Protein AF-M7X8Z8-F1 (afdb_monomer_lite)

Sequence (152 aa):
MDLKKLSQSNLIEEINTHFPGFLISKTIGQQDGPNFDLYLVTQKEQEVFSIAMKHDEDSVVDYLVIESNMIEDMYGVSVGSNIEHAIKNRPNLVFYTDLHFNVYASSEGSRIQYRLKGDLKLLNDSTLVAEDFSVAQWQVEKMEIEYLIWRE

Secondary structure (DSSP, 8-state):
--GGG-BTTTHHHHHHHHSTT-EEEEEEE-SSS--EEEEEEEETTEEEEEEEEPSSTT-BEEEEEE-STT-B-TTS-BTT-BHHHHHHH-TT-EEEE-TT--EEEE-TT-SEEEEEES-----TT----TT--EE-HHHHTT-EEEEEEEE-

Structure (mmCIF, N/CA/C/O backbone):
data_AF-M7X8Z8-F1
#
_entry.id   AF-M7X8Z8-F1
#
loop_
_atom_site.group_PDB
_atom_site.id
_atom_site.type_symbol
_atom_site.label_atom_id
_atom_site.label_alt_id
_atom_site.label_comp_id
_atom_site.label_asym_id
_atom_site.label_entity_id
_atom_site.label_seq_id
_atom_site.pdbx_PDB_ins_code
_atom_site.Cart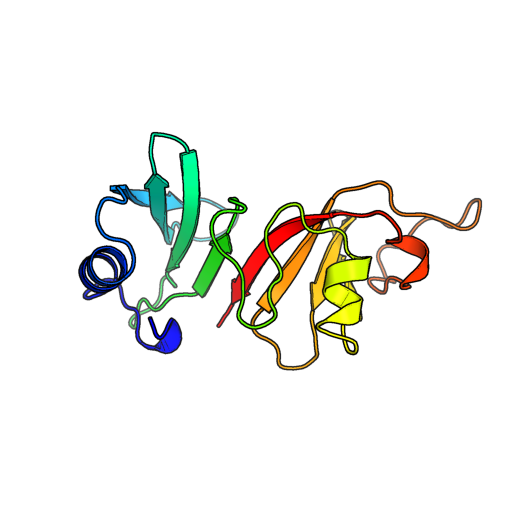n_x
_atom_site.Cartn_y
_atom_site.Cartn_z
_atom_site.occupancy
_atom_site.B_iso_or_equiv
_atom_site.auth_seq_id
_atom_site.auth_comp_id
_atom_site.auth_asym_id
_atom_site.auth_atom_id
_atom_site.pdbx_PDB_model_num
ATOM 1 N N . MET A 1 1 ? -13.351 -9.827 5.300 1.00 81.69 1 MET A N 1
ATOM 2 C CA .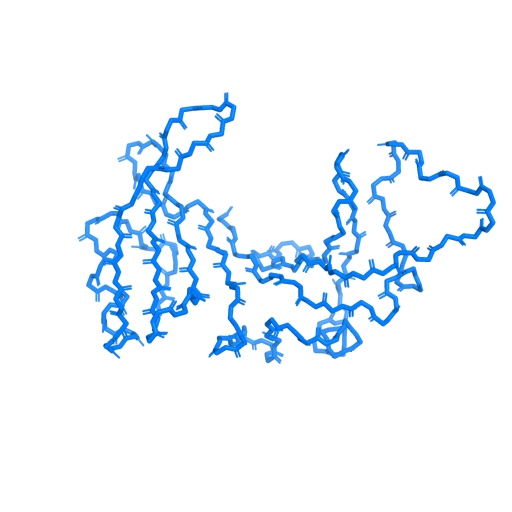 MET A 1 1 ? -13.805 -8.429 5.335 1.00 81.69 1 MET A CA 1
ATOM 3 C C . MET A 1 1 ? -14.072 -7.943 3.920 1.00 81.69 1 MET A C 1
ATOM 5 O O . MET A 1 1 ? -13.192 -8.062 3.075 1.00 81.69 1 MET A O 1
ATOM 9 N N . ASP A 1 2 ? -15.281 -7.458 3.646 1.00 85.56 2 ASP A N 1
ATOM 10 C CA . ASP A 1 2 ? -15.651 -6.852 2.360 1.00 85.56 2 ASP A CA 1
ATOM 11 C C . ASP A 1 2 ? -15.537 -5.328 2.492 1.00 85.56 2 ASP A C 1
ATOM 13 O O . ASP A 1 2 ? -16.419 -4.691 3.067 1.00 85.56 2 ASP A O 1
ATOM 17 N N . LEU A 1 3 ? -14.432 -4.750 2.003 1.00 86.12 3 LEU A N 1
ATOM 18 C CA . LEU A 1 3 ? -14.107 -3.327 2.193 1.00 86.12 3 LEU A CA 1
ATOM 19 C C . LEU A 1 3 ? -15.186 -2.381 1.629 1.00 86.12 3 LEU A C 1
ATOM 21 O O . LEU A 1 3 ? -15.360 -1.288 2.153 1.00 86.12 3 LEU A O 1
ATOM 25 N N . LYS A 1 4 ? -15.978 -2.830 0.643 1.00 85.44 4 LYS A N 1
ATOM 26 C CA . LYS A 1 4 ? -17.107 -2.072 0.066 1.00 85.44 4 LYS A CA 1
ATOM 27 C C . LYS A 1 4 ? -18.263 -1.847 1.037 1.00 85.44 4 LYS A C 1
ATOM 29 O O . LYS A 1 4 ? -19.100 -0.981 0.815 1.00 85.44 4 LYS A O 1
ATOM 34 N N . LYS A 1 5 ? -18.374 -2.699 2.057 1.00 86.44 5 LYS A N 1
ATOM 35 C CA . LYS A 1 5 ? -19.455 -2.670 3.054 1.00 86.44 5 LYS A CA 1
ATOM 36 C C . LYS A 1 5 ? -19.003 -2.067 4.376 1.00 86.44 5 LYS A C 1
ATOM 38 O O . LYS A 1 5 ? -19.784 -2.027 5.329 1.00 86.44 5 LYS A O 1
ATOM 43 N N . LEU A 1 6 ? -17.744 -1.641 4.449 1.00 89.19 6 LEU A N 1
ATOM 44 C CA . LEU A 1 6 ? -17.229 -0.948 5.611 1.00 89.19 6 LEU A CA 1
ATOM 45 C C . LEU A 1 6 ? -17.695 0.503 5.594 1.00 89.19 6 LEU A C 1
ATOM 47 O O . LEU A 1 6 ? -17.541 1.231 4.617 1.00 89.19 6 LEU A O 1
ATOM 51 N N . SER A 1 7 ? -18.235 0.898 6.731 1.00 89.00 7 SER A N 1
ATOM 52 C CA . SER A 1 7 ? -18.654 2.244 7.080 1.00 89.00 7 SER A CA 1
ATOM 53 C C . SER A 1 7 ? -18.090 2.565 8.458 1.00 89.00 7 SER A C 1
ATOM 55 O O . SER A 1 7 ? -17.674 1.669 9.198 1.00 89.00 7 SER A O 1
ATOM 57 N N . GLN A 1 8 ? -18.150 3.824 8.875 1.00 85.88 8 GLN A N 1
ATOM 58 C CA . GLN A 1 8 ? -17.729 4.182 10.234 1.00 85.88 8 GLN A CA 1
ATOM 59 C C . GLN A 1 8 ? -18.466 3.399 11.331 1.00 85.88 8 GLN A C 1
ATOM 61 O O . GLN A 1 8 ? -17.897 3.150 12.393 1.00 85.88 8 GLN A O 1
ATOM 66 N N . SER A 1 9 ? -19.715 3.000 11.073 1.00 88.50 9 SER A N 1
ATOM 67 C CA . SER A 1 9 ? -20.567 2.333 12.061 1.00 88.50 9 SER A CA 1
ATOM 68 C C . SER A 1 9 ? -20.152 0.891 12.369 1.00 88.50 9 SER A C 1
ATOM 70 O O . SER A 1 9 ? -20.358 0.441 13.493 1.00 88.50 9 SER A O 1
ATOM 72 N N . ASN A 1 10 ? -19.541 0.183 11.410 1.00 91.25 10 ASN A N 1
ATOM 73 C CA . ASN A 1 10 ? -19.159 -1.229 11.546 1.00 91.25 10 ASN A CA 1
ATOM 74 C C . ASN A 1 10 ? -17.647 -1.483 11.425 1.00 91.25 10 ASN A C 1
ATOM 76 O O . ASN A 1 10 ? -17.200 -2.584 11.731 1.00 91.25 10 ASN A O 1
ATOM 80 N N . LEU A 1 11 ? -16.843 -0.487 11.031 1.00 91.38 11 LEU A N 1
ATOM 81 C CA . LEU A 1 11 ? -15.405 -0.648 10.781 1.00 91.38 11 LEU A CA 1
ATOM 82 C C . LEU A 1 11 ? -14.653 -1.266 11.964 1.00 91.38 11 LEU A C 1
ATOM 84 O O . LEU A 1 11 ? -13.882 -2.203 11.782 1.00 91.38 11 LEU A O 1
ATOM 88 N N . ILE A 1 12 ? -14.888 -0.773 13.182 1.00 91.56 12 ILE A N 1
ATOM 89 C CA . ILE A 1 12 ? -14.178 -1.265 14.372 1.00 91.56 12 ILE A CA 1
ATOM 90 C C . ILE A 1 12 ? -14.545 -2.726 14.665 1.00 91.56 12 ILE A C 1
ATOM 92 O O . ILE A 1 12 ? -13.671 -3.528 14.992 1.00 91.56 12 ILE A O 1
ATOM 96 N N . GLU A 1 13 ? -15.824 -3.083 14.549 1.00 93.31 13 GLU A N 1
ATOM 97 C CA . GLU A 1 13 ? -16.304 -4.449 14.779 1.00 93.31 13 GLU A CA 1
ATOM 98 C C . GLU A 1 13 ? -15.743 -5.425 13.737 1.00 93.31 13 GLU A C 1
ATOM 100 O O . GLU A 1 13 ? -15.228 -6.487 14.093 1.00 93.31 13 GLU A O 1
ATOM 105 N N . GLU A 1 14 ? -15.775 -5.040 12.463 1.00 94.06 14 GLU A N 1
ATOM 106 C CA . GLU A 1 14 ? -15.268 -5.843 11.349 1.00 94.06 14 GLU A CA 1
ATOM 107 C C . GLU A 1 14 ? -13.756 -6.077 11.457 1.00 94.06 14 GLU A C 1
ATOM 109 O O . GLU A 1 14 ? -13.291 -7.213 11.318 1.00 94.06 14 GLU A O 1
ATOM 114 N N . ILE A 1 15 ? -12.981 -5.037 11.789 1.00 92.06 15 ILE A N 1
ATOM 115 C CA . ILE A 1 15 ? -11.537 -5.188 12.006 1.00 92.06 15 ILE A CA 1
ATOM 116 C C . ILE A 1 15 ? -11.273 -6.091 13.209 1.00 92.06 15 ILE A C 1
ATOM 118 O O . ILE A 1 15 ? -10.479 -7.016 13.089 1.00 92.06 15 ILE A O 1
ATOM 122 N N . ASN A 1 16 ? -11.948 -5.894 14.345 1.00 92.75 16 ASN A N 1
ATOM 123 C CA . ASN A 1 16 ? -11.743 -6.739 15.527 1.00 92.75 16 ASN A CA 1
ATOM 124 C C . ASN A 1 16 ? -12.120 -8.209 15.283 1.00 92.75 16 ASN A C 1
ATOM 126 O O . ASN A 1 16 ? -11.488 -9.108 15.838 1.00 92.75 16 ASN A O 1
ATOM 130 N N . THR A 1 17 ? -13.128 -8.453 14.443 1.00 93.94 17 THR A N 1
ATOM 131 C CA . THR A 1 17 ? -13.566 -9.801 14.058 1.00 93.94 17 THR A CA 1
ATOM 132 C C . THR A 1 17 ? -12.518 -10.508 13.202 1.00 93.94 17 THR A C 1
ATOM 134 O O . THR A 1 17 ? -12.250 -11.694 13.398 1.00 93.94 17 THR A O 1
ATOM 137 N N . HIS A 1 18 ? -11.908 -9.792 12.255 1.00 90.81 18 HIS A N 1
ATOM 138 C CA . HIS A 1 18 ? -10.937 -10.364 11.322 1.00 90.81 18 HIS A CA 1
ATOM 139 C C . HIS A 1 18 ? -9.484 -10.326 11.818 1.00 90.81 18 HIS A C 1
ATOM 141 O O . HIS A 1 18 ? -8.686 -11.172 11.419 1.00 90.81 18 HIS A O 1
ATOM 147 N N . PHE A 1 19 ? -9.151 -9.391 12.704 1.00 90.81 19 PHE A N 1
ATOM 148 C CA . PHE A 1 19 ? -7.810 -9.151 13.237 1.00 90.81 19 PHE A CA 1
ATOM 149 C C . PHE A 1 19 ? -7.848 -9.068 14.773 1.00 90.81 19 PHE A C 1
ATOM 151 O O . PHE A 1 19 ? -7.573 -8.015 15.359 1.00 90.81 19 PHE A O 1
ATOM 158 N N . PRO A 1 20 ? -8.200 -10.169 15.463 1.00 90.31 20 PRO A N 1
ATOM 159 C CA . PRO A 1 20 ? -8.315 -10.159 16.913 1.00 90.31 20 PRO A CA 1
ATOM 160 C C . PRO A 1 20 ? -6.973 -9.810 17.571 1.00 90.31 20 PRO A C 1
ATOM 162 O O . PRO A 1 20 ? -5.931 -10.391 17.262 1.00 90.31 20 PRO A O 1
ATOM 165 N N . GLY A 1 21 ? -7.009 -8.863 18.511 1.00 89.56 21 GLY A N 1
ATOM 166 C CA . GLY A 1 21 ? -5.834 -8.405 19.260 1.00 89.56 21 GLY A CA 1
ATOM 167 C C . GLY A 1 21 ? -5.034 -7.285 18.590 1.00 89.56 21 GLY A C 1
ATOM 168 O O . GLY A 1 21 ? -4.008 -6.878 19.135 1.00 89.56 21 GLY A O 1
ATOM 169 N N . PHE A 1 22 ? -5.485 -6.778 17.443 1.00 94.00 22 PHE A N 1
ATOM 170 C CA . PHE A 1 22 ? -4.939 -5.563 16.849 1.00 94.00 22 PHE A CA 1
ATOM 171 C C . PHE A 1 22 ? -5.540 -4.349 17.562 1.00 94.00 22 PHE A C 1
ATOM 173 O O . PHE A 1 22 ? -6.688 -4.374 18.006 1.00 94.00 22 PHE A O 1
ATOM 180 N N . LEU A 1 23 ? -4.751 -3.288 17.704 1.00 95.12 23 LEU A N 1
ATOM 181 C CA . LEU A 1 23 ? -5.207 -2.035 18.294 1.00 95.12 23 LEU A CA 1
ATOM 182 C C . LEU A 1 23 ? -5.619 -1.087 17.176 1.00 95.12 23 LEU A C 1
ATOM 184 O O . LEU A 1 23 ? -4.839 -0.835 16.259 1.00 95.12 23 LEU A O 1
ATOM 188 N N . ILE A 1 24 ? -6.829 -0.547 17.280 1.00 94.94 24 ILE A N 1
ATOM 189 C CA . ILE A 1 24 ? -7.387 0.405 16.321 1.00 94.94 24 ILE A CA 1
ATOM 190 C C . ILE A 1 24 ? -7.425 1.773 16.994 1.00 94.94 24 ILE A C 1
ATOM 192 O O . ILE A 1 24 ? -8.003 1.916 18.074 1.00 94.94 24 ILE A O 1
ATOM 196 N N . SER A 1 25 ? -6.846 2.786 16.359 1.00 94.56 25 SER A N 1
ATOM 197 C CA . SER A 1 25 ? -6.970 4.178 16.788 1.00 94.56 25 SER A CA 1
ATOM 198 C C . SER A 1 25 ? -7.591 5.019 15.678 1.00 94.56 25 SER A C 1
ATOM 200 O O . SER A 1 25 ? -7.304 4.831 14.499 1.00 94.56 25 SER A O 1
ATOM 202 N N . LYS A 1 26 ? -8.480 5.940 16.057 1.00 93.69 26 LYS A N 1
ATOM 203 C CA . LYS A 1 26 ? -9.039 6.942 15.146 1.00 93.69 26 LYS A CA 1
ATOM 204 C C . LYS A 1 26 ? -8.238 8.231 15.290 1.00 93.69 26 LYS A C 1
ATOM 206 O O . LYS A 1 26 ? -8.073 8.732 16.401 1.00 93.69 26 LYS A O 1
ATOM 211 N N . THR A 1 27 ? -7.781 8.767 14.170 1.00 93.12 27 THR A N 1
ATOM 212 C CA . THR A 1 27 ? -7.111 10.060 14.056 1.00 93.12 27 THR A CA 1
ATOM 213 C C . THR A 1 27 ? -7.750 10.889 12.941 1.00 93.12 27 THR A C 1
ATOM 215 O O . THR A 1 27 ? -8.648 10.425 12.235 1.00 93.12 27 THR A O 1
ATOM 218 N N . ILE A 1 28 ? -7.305 12.135 12.807 1.00 90.69 28 ILE A N 1
ATOM 219 C CA . ILE A 1 28 ? -7.716 13.035 11.733 1.00 90.69 28 ILE A CA 1
ATOM 220 C C . ILE A 1 28 ? -6.581 13.108 10.717 1.00 90.69 28 ILE A C 1
ATOM 222 O O . ILE A 1 28 ? -5.485 13.568 11.038 1.00 90.69 28 ILE A O 1
ATOM 226 N N . GLY A 1 29 ? -6.855 12.662 9.494 1.00 87.50 29 GLY A N 1
ATOM 227 C CA . GLY A 1 29 ? -5.973 12.858 8.354 1.00 87.50 29 GLY A CA 1
ATOM 228 C C . GLY A 1 29 ? -6.083 14.282 7.810 1.00 87.50 29 GLY A C 1
ATOM 229 O O . GLY A 1 29 ? -7.171 14.862 7.774 1.00 87.50 29 GLY A O 1
ATOM 230 N N . GLN A 1 30 ? -4.947 14.845 7.396 1.00 88.06 30 GLN A N 1
ATOM 231 C CA . GLN A 1 30 ? -4.841 16.187 6.819 1.00 88.06 30 GLN A CA 1
ATOM 232 C C . GLN A 1 30 ? -4.110 16.115 5.476 1.00 88.06 30 GLN A C 1
ATOM 234 O O . GLN A 1 30 ? -3.089 15.438 5.361 1.00 88.06 30 GLN A O 1
ATOM 239 N N . GLN A 1 31 ? -4.637 16.815 4.474 1.00 80.38 31 GLN A N 1
ATOM 240 C CA . GLN A 1 31 ? -4.041 17.011 3.147 1.00 80.38 31 GLN A CA 1
ATOM 241 C C . GLN A 1 31 ? -4.415 18.420 2.644 1.00 80.38 31 GLN A C 1
ATOM 243 O O . GLN A 1 31 ? -4.827 19.264 3.437 1.00 80.38 31 GLN A O 1
ATOM 248 N N . ASP A 1 32 ? -4.315 18.672 1.337 1.00 80.56 32 ASP A N 1
ATOM 249 C CA . ASP A 1 32 ? -4.713 19.943 0.710 1.00 80.56 32 ASP A CA 1
ATOM 250 C C . ASP A 1 32 ? -6.242 20.182 0.713 1.00 80.56 32 ASP A C 1
ATOM 252 O O . ASP A 1 32 ? -6.708 21.268 0.366 1.00 80.56 32 ASP A O 1
ATOM 256 N N . GLY A 1 33 ? -7.032 19.169 1.087 1.00 78.81 33 GLY A N 1
ATOM 257 C CA . GLY A 1 33 ? -8.494 19.207 1.166 1.00 78.81 33 GLY A CA 1
ATOM 258 C C . GLY A 1 33 ? -9.045 19.201 2.600 1.00 78.81 33 GLY A C 1
ATOM 259 O O . GLY A 1 33 ? -8.325 19.486 3.559 1.00 78.81 33 GLY A O 1
ATOM 260 N N . PRO A 1 34 ? -10.342 18.882 2.772 1.00 84.94 34 PRO A N 1
ATOM 261 C CA . PRO A 1 34 ? -10.947 18.725 4.088 1.00 84.94 34 PRO A CA 1
ATOM 262 C C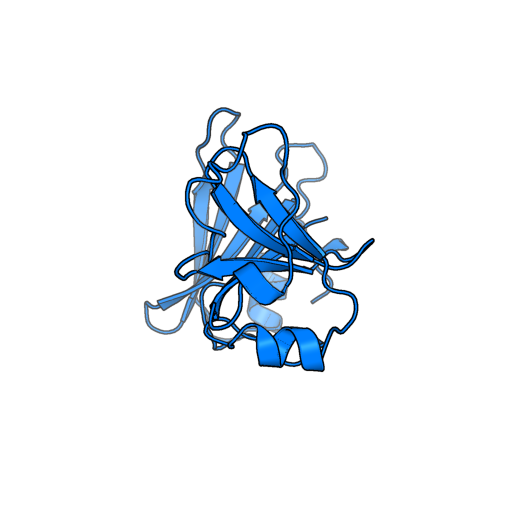 . PRO A 1 34 ? -10.261 17.643 4.924 1.00 84.94 34 PRO A C 1
ATOM 264 O O . PRO A 1 34 ? -9.740 16.655 4.404 1.00 84.94 34 PRO A O 1
ATOM 267 N N . ASN A 1 35 ? -10.339 17.810 6.241 1.00 89.62 35 ASN A N 1
ATOM 268 C CA . ASN A 1 35 ? -9.980 16.762 7.185 1.00 89.62 35 ASN A CA 1
ATOM 269 C C . ASN A 1 35 ? -10.821 15.504 6.934 1.00 89.62 35 ASN A C 1
ATOM 271 O O . ASN A 1 35 ? -12.027 15.597 6.692 1.00 89.62 35 ASN A O 1
ATOM 275 N N . PHE A 1 36 ? -10.202 14.337 7.077 1.00 88.62 36 PHE A N 1
ATOM 276 C CA . PHE A 1 36 ? -10.880 13.051 6.939 1.00 88.62 36 PHE A CA 1
ATOM 277 C C . PHE A 1 36 ? -10.610 12.148 8.137 1.00 88.62 36 PHE A C 1
ATOM 279 O O . PHE A 1 36 ? -9.615 12.297 8.852 1.00 88.62 36 PHE A O 1
ATOM 286 N N . ASP A 1 37 ? -11.518 11.204 8.356 1.00 91.62 37 ASP A N 1
ATOM 287 C CA . ASP A 1 37 ? -11.355 10.202 9.397 1.00 91.62 37 ASP A CA 1
ATOM 288 C C . ASP A 1 37 ? -10.374 9.127 8.924 1.00 91.62 37 ASP A C 1
ATOM 290 O O . ASP A 1 37 ? -10.578 8.491 7.887 1.00 91.62 37 ASP A O 1
ATOM 294 N N . LEU A 1 38 ? -9.313 8.934 9.705 1.00 93.62 38 LEU A N 1
ATOM 295 C CA . LEU A 1 38 ? -8.256 7.964 9.450 1.00 93.62 38 LEU A CA 1
ATOM 296 C C . LEU A 1 38 ? -8.197 6.978 10.615 1.00 93.62 38 LEU A C 1
ATOM 298 O O . LEU A 1 38 ? -8.094 7.371 11.776 1.00 93.62 38 LEU A O 1
ATOM 302 N N . TYR A 1 39 ? -8.251 5.691 10.308 1.00 94.94 39 TYR A N 1
ATOM 303 C CA . TYR A 1 39 ? -8.130 4.617 11.283 1.00 94.94 39 TYR A CA 1
ATOM 304 C C . TYR A 1 39 ? -6.781 3.938 11.100 1.00 94.94 39 TYR A C 1
ATOM 306 O O . TYR A 1 39 ? -6.498 3.427 10.021 1.00 94.94 39 TYR A O 1
ATOM 314 N N . LEU A 1 40 ? -5.962 3.927 12.147 1.00 95.94 40 LEU A N 1
ATOM 315 C CA . LEU A 1 40 ? -4.665 3.259 12.163 1.00 95.94 40 LEU A CA 1
ATOM 316 C C . LEU A 1 40 ? -4.816 1.932 12.896 1.00 95.94 40 LEU A C 1
ATOM 318 O O . LEU A 1 40 ? -5.336 1.891 14.016 1.00 95.94 40 LEU A O 1
ATOM 322 N N . VAL A 1 41 ? -4.360 0.848 12.277 1.00 96.12 41 VAL A N 1
ATOM 323 C CA . VAL A 1 41 ? -4.405 -0.486 12.868 1.00 96.12 41 VAL A CA 1
ATOM 324 C C . VAL A 1 41 ? -2.987 -0.957 13.138 1.00 96.12 41 VAL A C 1
ATOM 326 O O . VAL A 1 41 ? -2.166 -1.084 12.232 1.00 96.12 41 VAL A O 1
ATOM 329 N N . THR A 1 42 ? -2.704 -1.232 14.408 1.00 96.00 42 THR A N 1
ATOM 330 C CA . THR A 1 42 ? -1.367 -1.584 14.890 1.00 96.00 42 THR A CA 1
ATOM 331 C C . THR A 1 42 ? -1.350 -2.952 15.562 1.00 96.00 42 THR A C 1
ATOM 333 O O . THR A 1 42 ? -2.331 -3.396 16.165 1.00 96.00 42 THR A O 1
ATOM 336 N N . GLN A 1 43 ? -0.200 -3.616 15.501 1.00 94.06 43 GLN A N 1
ATOM 337 C CA . GLN A 1 43 ? 0.082 -4.831 16.252 1.00 94.06 43 GLN A CA 1
ATOM 338 C C . GLN A 1 43 ? 1.462 -4.701 16.897 1.00 94.06 43 GLN A C 1
ATOM 340 O O . GLN A 1 43 ? 2.452 -4.500 16.204 1.00 94.06 43 GLN A O 1
ATOM 345 N N . LYS A 1 44 ? 1.539 -4.832 18.230 1.00 90.19 44 LYS A N 1
ATOM 346 C CA . LYS A 1 44 ? 2.801 -4.704 18.993 1.00 90.19 44 LYS A CA 1
ATOM 347 C C . LYS A 1 44 ? 3.586 -3.427 18.638 1.00 90.19 44 LYS A C 1
ATOM 349 O O . LYS A 1 44 ? 4.780 -3.496 18.383 1.00 90.19 44 LYS A O 1
ATOM 354 N N . GLU A 1 45 ? 2.892 -2.288 18.607 1.00 86.38 45 GLU A N 1
ATOM 355 C CA . GLU A 1 45 ? 3.455 -0.957 18.296 1.00 86.38 45 GLU A CA 1
ATOM 356 C C . GLU A 1 45 ? 3.909 -0.750 16.839 1.00 86.38 45 GLU A C 1
ATOM 358 O O . GLU A 1 45 ? 4.356 0.339 16.493 1.00 86.38 45 GLU A O 1
ATOM 363 N N . GLN A 1 46 ? 3.743 -1.744 15.961 1.00 90.94 46 GLN A N 1
ATOM 364 C CA . GLN A 1 46 ? 3.964 -1.597 14.525 1.00 90.94 46 GLN A CA 1
ATOM 365 C C . GLN A 1 46 ? 2.642 -1.287 13.815 1.00 90.94 46 GLN A C 1
ATOM 367 O O . GLN A 1 46 ? 1.647 -1.984 14.032 1.00 90.94 46 GLN A O 1
ATOM 372 N N . GLU A 1 47 ? 2.628 -0.275 12.947 1.00 93.12 47 GLU A N 1
ATOM 373 C CA . GLU A 1 47 ? 1.509 -0.037 12.033 1.00 93.12 47 GLU A CA 1
ATOM 374 C C . GLU A 1 47 ? 1.424 -1.160 10.996 1.00 93.12 47 GLU A C 1
ATOM 376 O O . GLU A 1 47 ? 2.420 -1.555 10.389 1.00 93.12 47 GLU A O 1
ATOM 381 N N . VAL A 1 48 ? 0.227 -1.725 10.844 1.00 95.81 48 VAL A N 1
ATOM 382 C CA . VAL A 1 48 ? -0.025 -2.813 9.899 1.00 95.81 48 VAL A CA 1
ATOM 383 C C . VAL A 1 48 ? -0.720 -2.273 8.662 1.00 95.81 48 VAL A C 1
ATOM 385 O O . VAL A 1 48 ? -0.269 -2.525 7.542 1.00 95.81 48 VAL A O 1
ATOM 388 N N . PHE A 1 49 ? -1.808 -1.538 8.871 1.00 96.69 49 PHE A N 1
ATOM 389 C CA . PHE A 1 49 ? -2.534 -0.861 7.812 1.00 96.69 49 PHE A CA 1
ATOM 390 C C . PHE A 1 49 ? -3.320 0.330 8.355 1.00 96.69 49 PHE A C 1
ATOM 392 O O . PHE A 1 49 ? -3.684 0.374 9.533 1.00 96.69 49 PHE A O 1
ATOM 399 N N . SER A 1 50 ? -3.637 1.254 7.459 1.00 96.19 50 SER A N 1
ATOM 400 C CA . SER A 1 50 ? -4.480 2.410 7.716 1.00 96.19 50 SER A CA 1
ATOM 401 C C . SER A 1 50 ? -5.679 2.432 6.771 1.00 96.19 50 SER A C 1
ATOM 403 O O . SER A 1 50 ? -5.609 1.948 5.640 1.00 96.19 50 SER A O 1
ATOM 405 N N . ILE A 1 51 ? -6.810 2.954 7.247 1.00 95.25 51 ILE A N 1
ATOM 406 C CA . ILE A 1 51 ? -8.056 3.085 6.486 1.00 95.25 51 ILE A CA 1
ATOM 407 C C . ILE A 1 51 ? -8.510 4.535 6.533 1.00 95.25 51 ILE A C 1
ATOM 409 O O . ILE A 1 51 ? -8.805 5.059 7.608 1.00 95.25 51 ILE A O 1
ATOM 413 N N . ALA A 1 52 ? -8.613 5.160 5.368 1.00 93.38 52 ALA A N 1
ATOM 414 C CA . ALA A 1 52 ? -9.218 6.472 5.217 1.00 93.38 52 ALA A CA 1
ATOM 415 C C . ALA A 1 52 ? -10.677 6.334 4.782 1.00 93.38 52 ALA A C 1
ATOM 417 O O . ALA A 1 52 ? -11.000 5.552 3.884 1.00 93.38 52 ALA A O 1
ATOM 418 N N . MET A 1 53 ? -11.552 7.111 5.413 1.00 90.31 53 MET A N 1
ATOM 419 C CA . MET A 1 53 ? -12.971 7.169 5.068 1.00 90.31 53 MET A CA 1
ATOM 420 C C . MET A 1 53 ? -13.256 8.382 4.184 1.00 90.31 53 MET A C 1
ATOM 422 O O . MET A 1 53 ? -12.672 9.451 4.386 1.00 90.31 53 MET A O 1
ATOM 426 N N . LYS A 1 54 ? -14.202 8.245 3.253 1.00 85.69 54 LYS A N 1
ATOM 427 C CA . LYS A 1 54 ? -14.746 9.387 2.513 1.00 85.69 54 LYS A CA 1
ATOM 428 C C . LYS A 1 54 ? -15.450 10.351 3.467 1.00 85.69 54 LYS A C 1
ATOM 430 O O . LYS A 1 54 ? -15.988 9.952 4.498 1.00 85.69 54 LYS A O 1
ATOM 435 N N . HIS A 1 55 ? -15.422 11.631 3.111 1.00 76.50 55 HIS A N 1
ATOM 436 C CA . HIS A 1 55 ? -15.990 12.721 3.908 1.00 76.50 55 HIS A CA 1
ATOM 437 C C . HIS A 1 55 ? -17.499 12.946 3.658 1.00 76.50 55 HIS A C 1
ATOM 439 O O . HIS A 1 55 ? -18.101 13.814 4.282 1.00 76.50 55 HIS A O 1
ATOM 445 N N . ASP A 1 56 ? -18.111 12.209 2.729 1.00 73.56 56 ASP A N 1
ATOM 446 C CA . ASP A 1 56 ? -19.512 12.359 2.327 1.00 73.56 56 ASP A CA 1
ATOM 447 C C . ASP A 1 56 ? -20.492 11.522 3.178 1.00 73.56 56 ASP A C 1
ATOM 449 O O . ASP A 1 56 ? -20.102 10.793 4.095 1.00 73.56 56 ASP A O 1
ATOM 453 N N . GLU A 1 57 ? -21.793 11.688 2.899 1.00 59.06 57 GLU A N 1
ATOM 454 C CA . GLU A 1 57 ? -22.917 11.209 3.725 1.00 59.06 57 GLU A CA 1
ATOM 455 C C . GLU A 1 57 ? -22.905 9.694 3.994 1.00 59.06 57 GLU A C 1
ATOM 457 O O . GLU A 1 57 ? -23.411 9.264 5.030 1.00 59.06 57 GLU A O 1
ATOM 462 N N . ASP A 1 58 ? -22.271 8.902 3.124 1.00 65.69 58 ASP A N 1
ATOM 463 C CA . ASP A 1 58 ? -22.189 7.445 3.269 1.00 65.69 58 ASP A CA 1
ATOM 464 C C . ASP A 1 58 ? -20.908 6.967 3.976 1.00 65.69 58 ASP A C 1
ATOM 466 O O . ASP A 1 58 ? -20.819 5.787 4.316 1.00 65.69 58 ASP A O 1
ATOM 470 N N . SER A 1 59 ? -19.939 7.867 4.231 1.00 75.25 59 SER A N 1
ATOM 471 C CA . SER A 1 59 ? -18.686 7.641 4.981 1.00 75.25 59 SER A CA 1
ATOM 472 C C . SER A 1 59 ? -18.159 6.206 4.861 1.00 75.25 59 SER A C 1
ATOM 474 O O . SER A 1 59 ? -18.001 5.485 5.856 1.00 75.25 59 SER A O 1
ATOM 476 N N . VAL A 1 60 ? -17.947 5.786 3.612 1.00 87.69 60 VAL A N 1
ATOM 477 C CA . VAL A 1 60 ? -17.393 4.482 3.228 1.00 87.69 60 VAL A CA 1
ATOM 478 C C . VAL A 1 60 ? -15.874 4.552 3.145 1.00 87.69 60 VAL A C 1
ATOM 480 O O . VAL A 1 60 ? -15.292 5.638 3.155 1.00 87.69 60 VAL A O 1
ATOM 483 N N . VAL A 1 61 ? -15.214 3.400 3.062 1.00 89.81 61 VAL A N 1
ATOM 484 C CA . VAL A 1 61 ? -13.762 3.355 2.845 1.00 89.81 61 VAL A CA 1
ATOM 485 C C . VAL A 1 61 ? -13.418 4.016 1.510 1.00 89.81 61 VAL A C 1
ATOM 487 O O . VAL A 1 61 ? -13.959 3.648 0.470 1.00 89.81 61 VAL A O 1
ATOM 490 N N . ASP A 1 62 ? -12.511 4.988 1.548 1.00 91.12 62 ASP A N 1
ATOM 491 C CA . ASP A 1 62 ? -11.933 5.606 0.357 1.00 91.12 62 ASP A CA 1
ATOM 492 C C . ASP A 1 62 ? -10.734 4.787 -0.123 1.00 91.12 62 ASP A C 1
ATOM 494 O O . ASP A 1 62 ? -10.694 4.260 -1.239 1.00 91.12 62 ASP A O 1
ATOM 498 N N . TYR A 1 63 ? -9.775 4.602 0.784 1.00 93.19 63 TYR A N 1
ATOM 499 C CA . TYR A 1 63 ? -8.604 3.782 0.553 1.00 93.19 63 TYR A CA 1
ATOM 500 C C . TYR A 1 63 ? -8.121 3.101 1.830 1.00 93.19 63 TYR A C 1
ATOM 502 O O . TYR A 1 63 ? -8.360 3.554 2.950 1.00 93.19 63 TYR A O 1
ATOM 510 N N . LEU A 1 64 ? -7.397 2.005 1.631 1.00 95.81 64 LEU A N 1
ATOM 511 C CA . LEU A 1 64 ? -6.664 1.288 2.661 1.00 95.81 64 LEU A CA 1
ATOM 512 C C . LEU A 1 64 ? -5.208 1.172 2.213 1.00 95.81 64 LEU A C 1
ATOM 514 O O . LEU A 1 64 ? -4.951 0.761 1.080 1.00 95.81 64 LEU A O 1
ATOM 518 N N . VAL A 1 65 ? -4.268 1.522 3.087 1.00 97.31 65 VAL A N 1
ATOM 519 C CA . VAL A 1 65 ? -2.826 1.359 2.853 1.00 97.31 65 VAL A CA 1
ATOM 520 C C . VAL A 1 65 ? -2.286 0.308 3.809 1.00 97.31 65 VAL A C 1
ATOM 522 O O . VAL A 1 65 ? -2.537 0.378 5.004 1.00 97.31 65 VAL A O 1
ATOM 525 N N . ILE A 1 66 ? -1.560 -0.674 3.289 1.00 97.50 66 ILE A N 1
ATOM 526 C CA . ILE A 1 66 ? -0.865 -1.702 4.066 1.00 97.50 66 ILE A CA 1
ATOM 527 C C . ILE A 1 66 ? 0.626 -1.391 4.013 1.00 97.50 66 ILE A C 1
ATOM 529 O O . ILE A 1 66 ? 1.199 -1.291 2.925 1.00 97.50 66 ILE A O 1
ATOM 533 N N . GLU A 1 67 ? 1.242 -1.300 5.188 1.00 94.88 67 GLU A N 1
ATOM 534 C CA . GLU A 1 67 ? 2.669 -0.986 5.364 1.00 94.88 67 GLU A CA 1
ATOM 535 C C . GLU A 1 67 ? 3.466 -2.174 5.918 1.00 94.88 67 GLU A C 1
ATOM 537 O O . GLU A 1 67 ? 4.695 -2.196 5.894 1.00 94.88 67 GLU A O 1
ATOM 542 N N . SER A 1 68 ? 2.766 -3.197 6.408 1.00 95.62 68 SER A N 1
ATOM 543 C CA . SER A 1 68 ? 3.377 -4.383 6.993 1.00 95.62 68 SER A CA 1
ATOM 544 C C . SER A 1 68 ? 3.360 -5.573 6.040 1.00 95.62 68 SER A C 1
ATOM 546 O O . SER A 1 68 ? 2.402 -5.813 5.307 1.00 95.62 68 SER A O 1
ATOM 548 N N . ASN A 1 69 ? 4.409 -6.391 6.114 1.00 95.19 69 ASN A N 1
ATOM 549 C CA . ASN A 1 69 ? 4.479 -7.677 5.422 1.00 95.19 69 ASN A CA 1
ATOM 550 C C . ASN A 1 69 ? 3.605 -8.768 6.072 1.00 95.19 69 ASN A C 1
ATOM 552 O O . ASN A 1 69 ? 3.573 -9.891 5.580 1.00 95.19 69 ASN A O 1
ATOM 556 N N . MET A 1 70 ? 2.904 -8.458 7.169 1.00 94.00 70 MET A N 1
ATOM 557 C CA . MET A 1 70 ? 1.977 -9.376 7.843 1.00 94.00 70 MET A CA 1
ATOM 558 C C . MET A 1 70 ? 0.699 -9.644 7.042 1.00 94.00 70 MET A C 1
ATOM 560 O O . MET A 1 70 ? -0.016 -10.598 7.350 1.00 94.00 70 MET A O 1
ATOM 564 N N . ILE A 1 71 ? 0.383 -8.793 6.064 1.00 93.00 71 ILE A N 1
ATOM 565 C CA . ILE A 1 71 ? -0.795 -8.939 5.214 1.00 93.00 71 ILE A CA 1
ATOM 566 C C . ILE A 1 71 ? -0.340 -9.189 3.778 1.00 93.00 71 ILE A C 1
ATOM 568 O O . ILE A 1 71 ? 0.420 -8.413 3.198 1.00 93.00 71 ILE A O 1
ATOM 572 N N . GLU A 1 72 ? -0.848 -10.279 3.215 1.00 95.12 72 GLU A N 1
ATOM 573 C CA . GLU A 1 72 ? -0.754 -10.610 1.799 1.00 95.12 72 GLU A CA 1
ATOM 574 C C . GLU A 1 72 ? -2.076 -10.279 1.108 1.00 95.12 72 GLU A C 1
ATOM 576 O O . GLU A 1 72 ? -3.159 -10.436 1.684 1.00 95.12 72 GLU A O 1
ATOM 581 N N . ASP A 1 73 ? -2.001 -9.837 -0.144 1.00 94.25 73 ASP A N 1
ATOM 582 C CA . ASP A 1 73 ? -3.186 -9.776 -0.986 1.00 94.25 73 ASP A CA 1
ATOM 583 C C . ASP A 1 73 ? -3.619 -11.165 -1.487 1.00 94.25 73 ASP A C 1
ATOM 585 O O . ASP A 1 73 ? -2.970 -12.189 -1.269 1.00 94.25 73 ASP A O 1
ATOM 589 N N . MET A 1 74 ? -4.736 -11.205 -2.215 1.00 92.44 74 MET A N 1
ATOM 590 C CA . MET A 1 74 ? -5.277 -12.445 -2.782 1.00 92.44 74 MET A CA 1
ATOM 591 C C . MET A 1 74 ? -4.365 -13.131 -3.816 1.00 92.44 74 MET A C 1
ATOM 593 O O . MET A 1 74 ? -4.666 -14.246 -4.239 1.00 92.44 74 MET A O 1
ATOM 597 N N . TYR A 1 75 ? -3.289 -12.471 -4.250 1.00 94.75 75 TYR A N 1
ATOM 598 C CA . TYR A 1 75 ? -2.306 -12.982 -5.201 1.00 94.75 75 TYR A CA 1
ATOM 599 C C . TYR A 1 75 ? -0.996 -13.400 -4.511 1.00 94.75 75 TYR A C 1
ATOM 601 O O . TYR A 1 75 ? -0.041 -13.764 -5.200 1.00 94.75 75 TYR A O 1
ATOM 609 N N . GLY A 1 76 ? -0.938 -13.363 -3.174 1.00 95.88 76 GLY A N 1
ATOM 610 C CA . GLY A 1 76 ? 0.251 -13.720 -2.397 1.00 95.88 76 GLY A CA 1
ATOM 611 C C . GLY A 1 76 ? 1.372 -12.682 -2.500 1.00 95.88 76 GLY A C 1
ATOM 612 O O . GLY A 1 76 ? 2.552 -13.042 -2.471 1.00 95.88 76 GLY A O 1
ATOM 613 N N . VAL A 1 77 ? 1.025 -11.407 -2.705 1.00 97.31 77 VAL A N 1
ATOM 614 C CA . VAL A 1 77 ? 1.971 -10.283 -2.696 1.00 97.31 77 VAL A CA 1
ATOM 615 C C . VAL A 1 77 ? 1.833 -9.522 -1.378 1.00 97.31 77 VAL A C 1
ATOM 617 O O . VAL A 1 77 ? 0.727 -9.162 -0.977 1.00 97.31 77 VAL A O 1
ATOM 620 N N . SER A 1 78 ? 2.960 -9.252 -0.719 1.00 97.56 78 SER A N 1
ATOM 621 C CA . SER A 1 78 ? 3.048 -8.482 0.530 1.00 97.56 78 SER A CA 1
ATOM 622 C C . SER A 1 78 ? 3.994 -7.287 0.389 1.00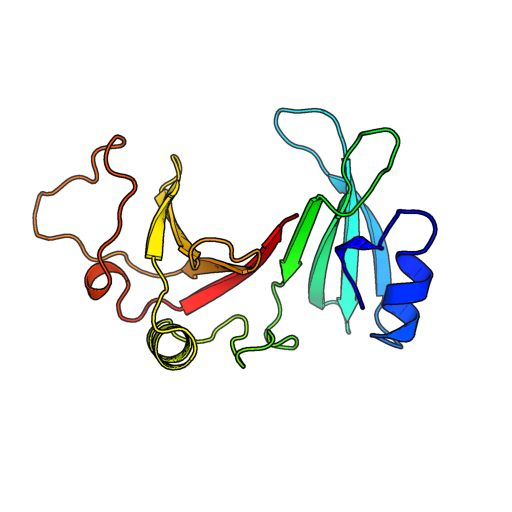 97.56 78 SER A C 1
ATOM 624 O O . SER A 1 78 ? 4.820 -7.237 -0.529 1.00 97.56 78 SER A O 1
ATOM 626 N N . VAL A 1 79 ? 3.956 -6.361 1.351 1.00 98.06 79 VAL A N 1
ATOM 627 C CA . VAL A 1 79 ? 5.006 -5.339 1.497 1.00 98.06 79 VAL A CA 1
ATOM 628 C C . VAL A 1 79 ? 6.379 -6.011 1.609 1.00 98.06 79 VAL A C 1
ATOM 630 O O . VAL A 1 79 ? 6.521 -7.067 2.230 1.00 98.06 79 VAL A O 1
ATOM 633 N N . GLY A 1 80 ? 7.384 -5.421 0.958 1.00 98.00 80 GLY A N 1
ATOM 634 C CA . GLY A 1 80 ? 8.741 -5.959 0.854 1.00 98.00 80 GLY A CA 1
ATOM 635 C C . GLY A 1 80 ? 8.913 -7.059 -0.198 1.00 98.00 80 GLY A C 1
ATOM 636 O O . GLY A 1 80 ? 10.040 -7.473 -0.456 1.00 98.00 80 GLY A O 1
ATOM 637 N N . SER A 1 81 ? 7.835 -7.527 -0.839 1.00 97.81 81 SER A N 1
ATOM 638 C CA . SER A 1 81 ? 7.961 -8.414 -1.998 1.00 97.81 81 SER A CA 1
ATOM 639 C C . SER A 1 81 ? 8.685 -7.694 -3.132 1.00 97.81 81 SER A C 1
ATOM 641 O O . SER A 1 81 ? 8.451 -6.517 -3.393 1.00 97.81 81 SER A O 1
ATOM 643 N N . ASN A 1 82 ? 9.541 -8.409 -3.846 1.00 97.25 82 ASN A N 1
ATOM 644 C CA . ASN A 1 82 ? 10.166 -7.888 -5.052 1.00 97.25 82 ASN A CA 1
ATOM 645 C C . ASN A 1 82 ? 9.144 -7.840 -6.215 1.00 97.25 82 ASN A C 1
ATOM 647 O O . ASN A 1 82 ? 8.247 -8.686 -6.307 1.00 97.25 82 ASN A O 1
ATOM 651 N N . ILE A 1 83 ? 9.279 -6.862 -7.118 1.00 97.25 83 ILE A N 1
ATOM 652 C CA . ILE A 1 83 ? 8.321 -6.658 -8.210 1.00 97.25 83 ILE A CA 1
ATOM 653 C C . ILE A 1 83 ? 8.243 -7.834 -9.193 1.00 97.25 83 ILE A C 1
ATOM 655 O O . ILE A 1 83 ? 7.169 -8.124 -9.713 1.00 97.25 83 ILE A O 1
ATOM 659 N N . GLU A 1 84 ? 9.329 -8.579 -9.400 1.00 96.12 84 GLU A N 1
ATOM 660 C CA . GLU A 1 84 ? 9.345 -9.787 -10.226 1.00 96.12 84 GLU A CA 1
ATOM 661 C C . GLU A 1 84 ? 8.425 -10.884 -9.661 1.00 96.12 84 GLU A C 1
ATOM 663 O O . GLU A 1 84 ? 7.762 -11.589 -10.428 1.00 96.12 84 GLU A O 1
ATOM 668 N N . HIS A 1 85 ? 8.319 -11.007 -8.331 1.00 96.69 85 HIS A N 1
ATOM 669 C CA . HIS A 1 85 ? 7.351 -11.911 -7.691 1.00 96.69 85 HIS A CA 1
ATOM 670 C C . HIS A 1 85 ? 5.913 -11.461 -7.962 1.00 96.69 85 HIS A C 1
ATOM 672 O O . HIS A 1 85 ? 5.074 -12.272 -8.356 1.00 96.69 85 HIS A O 1
ATOM 678 N N . ALA A 1 86 ? 5.635 -10.162 -7.831 1.00 96.75 86 ALA A N 1
ATOM 679 C CA . ALA A 1 86 ? 4.308 -9.621 -8.107 1.00 96.75 86 ALA A CA 1
ATOM 680 C C . ALA A 1 86 ? 3.914 -9.774 -9.586 1.00 96.75 86 ALA A C 1
ATOM 682 O O . ALA A 1 86 ? 2.798 -10.203 -9.862 1.00 96.75 86 ALA A O 1
ATOM 683 N N . ILE A 1 87 ? 4.824 -9.527 -10.535 1.00 96.81 87 ILE A N 1
ATOM 684 C CA . ILE A 1 87 ? 4.594 -9.740 -11.978 1.00 96.81 87 ILE A CA 1
ATOM 685 C C . ILE A 1 87 ? 4.300 -11.213 -12.273 1.00 96.81 87 ILE A C 1
ATOM 687 O O . ILE A 1 87 ? 3.400 -11.522 -13.051 1.00 96.81 87 ILE A O 1
ATOM 691 N N . LYS A 1 88 ? 5.021 -12.142 -11.634 1.00 96.62 88 LYS A N 1
ATOM 692 C CA . LYS A 1 88 ? 4.779 -13.580 -11.805 1.00 96.62 88 LYS A CA 1
ATOM 693 C C . LYS A 1 88 ? 3.361 -13.979 -11.380 1.00 96.62 88 LYS A C 1
ATOM 695 O O . LYS A 1 88 ? 2.739 -14.792 -12.061 1.00 96.62 88 LYS A O 1
ATOM 700 N N . ASN A 1 89 ? 2.855 -13.414 -10.284 1.00 95.75 89 ASN A N 1
ATOM 701 C CA . ASN A 1 89 ? 1.507 -13.707 -9.780 1.00 95.75 89 ASN A CA 1
ATOM 702 C C . ASN A 1 89 ? 0.418 -12.863 -10.464 1.00 95.75 89 ASN A C 1
ATOM 704 O O . ASN A 1 89 ? -0.745 -13.264 -10.507 1.00 95.75 89 ASN A O 1
ATOM 708 N N . ARG A 1 90 ? 0.789 -11.706 -11.023 1.00 95.12 90 ARG A N 1
ATOM 709 C CA . ARG A 1 90 ? -0.087 -10.751 -11.709 1.00 95.12 90 ARG A CA 1
ATOM 710 C C . ARG A 1 90 ? 0.561 -10.289 -13.025 1.00 95.12 90 ARG A C 1
ATOM 712 O O . ARG A 1 90 ? 1.087 -9.181 -13.099 1.00 95.12 90 ARG A O 1
ATOM 719 N N . PRO A 1 91 ? 0.487 -11.094 -14.100 1.00 94.19 91 PRO A N 1
ATOM 720 C CA . PRO A 1 91 ? 1.201 -10.810 -15.351 1.00 94.19 91 PRO A CA 1
ATOM 721 C C . PRO A 1 91 ? 0.699 -9.570 -16.110 1.00 94.19 91 PRO A C 1
ATOM 723 O O . PRO A 1 91 ? 1.389 -9.084 -16.997 1.00 94.19 91 PRO A O 1
ATOM 726 N N . ASN A 1 92 ? -0.474 -9.035 -15.755 1.00 94.62 92 ASN A N 1
ATOM 727 C CA . ASN A 1 92 ? -1.091 -7.869 -16.398 1.00 94.62 92 ASN A CA 1
ATOM 728 C C . ASN A 1 92 ? -0.901 -6.579 -15.576 1.00 94.62 92 ASN A C 1
ATOM 730 O O . ASN A 1 92 ? -1.809 -5.747 -15.505 1.00 94.62 92 ASN A O 1
ATOM 734 N N . LEU A 1 93 ? 0.211 -6.443 -14.850 1.00 96.31 93 LEU A N 1
ATOM 735 C CA . LEU A 1 93 ? 0.540 -5.193 -14.163 1.00 96.31 93 LEU A CA 1
ATOM 736 C C . LEU A 1 93 ? 1.026 -4.150 -15.173 1.00 96.31 93 LEU A C 1
ATOM 738 O O . LEU A 1 93 ? 1.890 -4.421 -16.003 1.00 96.31 93 LEU A O 1
ATOM 742 N N . VAL A 1 94 ? 0.472 -2.949 -15.063 1.00 95.69 94 VAL A N 1
ATOM 743 C CA . VAL A 1 94 ? 0.907 -1.743 -15.764 1.00 95.69 94 VAL A CA 1
ATOM 744 C C . VAL A 1 94 ? 1.602 -0.843 -14.754 1.00 95.69 94 VAL A C 1
ATOM 746 O O . VAL A 1 94 ? 1.117 -0.688 -13.629 1.00 95.69 94 VAL A O 1
ATOM 749 N N . PHE A 1 95 ? 2.722 -0.253 -15.163 1.00 95.56 95 PHE A N 1
ATOM 750 C CA . PHE A 1 95 ? 3.531 0.618 -14.322 1.00 95.56 95 PHE A CA 1
ATOM 751 C C . PHE A 1 95 ? 3.388 2.070 -14.752 1.00 95.56 95 PHE A C 1
ATOM 753 O O . PHE A 1 95 ? 3.327 2.370 -15.947 1.00 95.56 95 PHE A O 1
ATOM 760 N N . TYR A 1 96 ? 3.342 2.962 -13.773 1.00 93.56 96 TYR A N 1
ATOM 761 C CA . TYR A 1 96 ? 3.226 4.392 -14.018 1.00 93.56 96 TYR A CA 1
ATOM 762 C C . TYR A 1 96 ? 3.789 5.213 -12.865 1.00 93.56 96 TYR A C 1
ATOM 764 O O . TYR A 1 96 ? 3.982 4.692 -11.767 1.00 93.56 96 TYR A O 1
ATOM 772 N N . THR A 1 97 ? 4.035 6.494 -13.108 1.00 91.81 97 THR A N 1
ATOM 773 C CA . THR A 1 97 ? 4.391 7.472 -12.080 1.00 91.81 97 THR A CA 1
ATOM 774 C C . THR A 1 97 ? 3.250 8.435 -11.777 1.00 91.81 97 THR A C 1
ATOM 776 O O . THR A 1 97 ? 2.291 8.550 -12.539 1.00 91.81 97 THR A O 1
ATOM 779 N N . ASP A 1 98 ? 3.345 9.134 -10.648 1.00 89.56 98 ASP A N 1
ATOM 780 C CA . ASP A 1 98 ? 2.592 10.365 -10.407 1.00 89.56 98 ASP A CA 1
ATOM 781 C C . ASP A 1 98 ? 3.461 11.619 -10.635 1.00 89.56 98 ASP A C 1
ATOM 783 O O . ASP A 1 98 ? 4.636 11.542 -11.002 1.00 89.56 98 ASP A O 1
ATOM 787 N N . LEU A 1 99 ? 2.880 12.796 -10.384 1.00 86.12 99 LEU A N 1
ATOM 788 C CA . LEU A 1 99 ? 3.564 14.095 -10.477 1.00 86.12 99 LEU A CA 1
ATOM 789 C C . LEU A 1 99 ? 4.736 14.259 -9.491 1.00 86.12 99 LEU A C 1
ATOM 791 O O . LEU A 1 99 ? 5.541 15.173 -9.653 1.00 86.12 99 LEU A O 1
ATOM 795 N N . HIS A 1 100 ? 4.832 13.396 -8.478 1.00 85.25 100 HIS A N 1
ATOM 796 C CA . HIS A 1 100 ? 5.901 13.383 -7.481 1.00 85.25 100 HIS A CA 1
ATOM 797 C C . HIS A 1 100 ? 6.902 12.243 -7.720 1.00 85.25 100 HIS A C 1
ATOM 799 O O . HIS A 1 100 ? 7.726 11.966 -6.851 1.00 85.25 100 HIS A O 1
ATOM 805 N N . PHE A 1 101 ? 6.852 11.601 -8.894 1.00 85.94 101 PHE A N 1
ATOM 806 C CA . PHE A 1 101 ? 7.714 10.487 -9.293 1.00 85.94 101 PHE A CA 1
ATOM 807 C C . PHE A 1 101 ? 7.607 9.239 -8.405 1.00 85.94 101 PHE A C 1
ATOM 809 O O . PHE A 1 101 ? 8.505 8.396 -8.411 1.00 85.94 101 PHE A O 1
ATOM 816 N N . ASN A 1 102 ? 6.498 9.067 -7.682 1.00 92.25 102 ASN A N 1
ATOM 817 C CA . ASN A 1 102 ? 6.200 7.787 -7.049 1.00 92.25 102 ASN A CA 1
ATOM 818 C C . ASN A 1 102 ? 5.866 6.772 -8.138 1.00 92.25 102 ASN A C 1
ATOM 820 O O . ASN A 1 102 ? 5.045 7.058 -9.005 1.00 92.25 102 ASN A O 1
ATOM 824 N N . VAL A 1 103 ? 6.471 5.588 -8.085 1.00 95.38 103 VAL A N 1
ATOM 825 C CA . VAL A 1 103 ? 6.220 4.523 -9.060 1.00 95.38 103 VAL A CA 1
ATOM 826 C C . VAL A 1 103 ? 5.135 3.596 -8.532 1.00 95.38 103 VAL A C 1
ATOM 828 O O . VAL A 1 103 ? 5.204 3.116 -7.400 1.00 95.38 103 VAL A O 1
ATOM 831 N N . TYR A 1 104 ? 4.151 3.305 -9.370 1.00 96.62 104 TYR A N 1
ATOM 832 C CA . TYR A 1 104 ? 3.029 2.438 -9.056 1.00 96.62 104 TYR A CA 1
ATOM 833 C C . TYR A 1 104 ? 2.924 1.278 -10.035 1.00 96.62 104 TYR A C 1
ATOM 835 O O . TYR A 1 104 ? 3.344 1.376 -11.185 1.00 96.62 104 TYR A O 1
ATOM 843 N N . ALA A 1 105 ? 2.304 0.193 -9.578 1.00 97.25 105 ALA A N 1
ATOM 844 C CA . ALA A 1 105 ? 1.911 -0.938 -10.403 1.00 97.25 105 ALA A CA 1
ATOM 845 C C . ALA A 1 105 ? 0.452 -1.315 -10.118 1.00 97.25 105 ALA A C 1
ATOM 847 O O . ALA A 1 105 ? 0.074 -1.536 -8.967 1.00 97.25 105 ALA A O 1
ATOM 848 N N . SER A 1 106 ? -0.384 -1.408 -11.151 1.00 96.69 106 SER A N 1
ATOM 849 C CA . SER A 1 106 ? -1.763 -1.899 -11.024 1.00 96.69 106 SER A CA 1
ATOM 850 C C . SER A 1 106 ? -2.232 -2.556 -12.318 1.00 96.69 106 SER A C 1
ATOM 852 O O . SER A 1 106 ? -1.689 -2.304 -13.387 1.00 96.69 106 SER A O 1
ATOM 854 N N . SER A 1 107 ? -3.249 -3.406 -12.227 1.00 94.94 107 SER A N 1
ATOM 855 C CA . SER A 1 107 ? -3.931 -3.952 -13.405 1.00 94.94 107 SER A CA 1
ATOM 856 C C . SER A 1 107 ? -5.166 -3.116 -13.723 1.00 94.94 107 SER A C 1
ATOM 858 O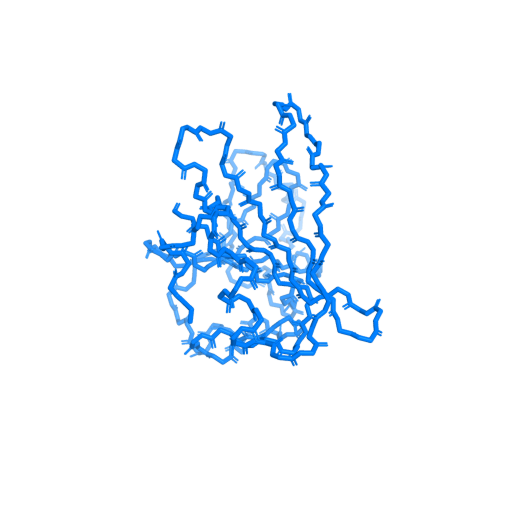 O . SER A 1 107 ? -5.786 -2.554 -12.820 1.00 94.94 107 SER A O 1
ATOM 860 N N . GLU A 1 108 ? -5.563 -3.068 -14.990 1.00 92.25 108 GLU A N 1
ATOM 861 C CA . GLU A 1 108 ? -6.803 -2.402 -15.391 1.00 92.25 108 GLU A CA 1
ATOM 862 C C . GLU A 1 108 ? -8.011 -2.974 -14.623 1.00 92.25 108 GLU A C 1
ATOM 864 O O . GLU A 1 108 ? -8.153 -4.190 -14.473 1.00 92.25 108 GLU A O 1
ATOM 869 N N . GLY A 1 109 ? -8.847 -2.092 -14.066 1.00 91.00 109 GLY A N 1
ATOM 870 C CA . GLY A 1 109 ? -10.005 -2.466 -13.242 1.00 91.00 109 GLY A CA 1
ATOM 871 C C . GLY A 1 109 ? -9.673 -3.046 -11.857 1.00 91.00 109 GLY A C 1
ATOM 872 O O . GLY A 1 109 ? -10.588 -3.373 -11.099 1.00 91.00 109 GLY A O 1
ATOM 873 N N . SER A 1 110 ? -8.392 -3.175 -11.496 1.00 93.25 110 SER A N 1
ATOM 874 C CA . SER A 1 110 ? -7.976 -3.613 -10.163 1.00 93.25 110 SER A CA 1
ATOM 875 C C . SER A 1 110 ? -8.089 -2.479 -9.156 1.00 93.25 110 SER A C 1
ATOM 877 O O . SER A 1 110 ? -7.598 -1.376 -9.378 1.00 93.25 110 SER A O 1
ATOM 879 N N . ARG A 1 111 ? -8.630 -2.806 -7.985 1.00 94.00 111 ARG A N 1
ATOM 880 C CA . ARG A 1 111 ? -8.602 -1.936 -6.803 1.00 94.00 111 ARG A CA 1
ATOM 881 C C . ARG A 1 111 ? -7.308 -2.011 -6.018 1.00 94.00 111 ARG A C 1
ATOM 883 O O . ARG A 1 111 ? -7.053 -1.150 -5.192 1.00 94.00 111 ARG A O 1
ATOM 890 N N . ILE A 1 112 ? -6.520 -3.055 -6.262 1.00 95.50 112 ILE A N 1
ATOM 891 C CA . ILE A 1 112 ? -5.219 -3.262 -5.637 1.00 95.50 112 ILE A CA 1
ATOM 892 C C . ILE A 1 112 ? -4.157 -2.631 -6.527 1.00 95.50 112 ILE A C 1
ATOM 894 O O . ILE A 1 112 ? -3.940 -3.096 -7.653 1.00 95.50 112 ILE A O 1
ATOM 898 N N . GLN A 1 113 ? -3.497 -1.623 -5.980 1.00 97.19 113 GLN A N 1
ATOM 899 C CA . GLN A 1 113 ? -2.337 -0.936 -6.517 1.00 97.19 113 GLN A CA 1
ATOM 900 C C . GLN A 1 113 ? -1.148 -1.199 -5.587 1.00 97.19 113 GLN A C 1
ATOM 902 O O . GLN A 1 113 ? -1.298 -1.285 -4.370 1.00 97.19 113 GLN A O 1
ATOM 907 N N . TYR A 1 114 ? 0.042 -1.296 -6.157 1.00 98.06 114 TYR A N 1
ATOM 908 C CA . TYR A 1 114 ? 1.286 -1.308 -5.405 1.00 98.06 114 TYR A CA 1
ATOM 909 C C . TYR A 1 114 ? 2.009 0.011 -5.602 1.00 98.06 114 TYR A C 1
ATOM 911 O O . TYR A 1 114 ? 2.100 0.482 -6.735 1.00 98.06 114 TYR A O 1
ATOM 919 N N . ARG A 1 115 ? 2.561 0.575 -4.530 1.00 98.00 115 ARG A N 1
ATOM 920 C CA . ARG A 1 115 ? 3.599 1.603 -4.634 1.00 98.00 115 ARG A CA 1
ATOM 921 C C . ARG A 1 115 ? 4.955 0.929 -4.497 1.00 98.00 115 ARG A C 1
ATOM 923 O O . ARG A 1 115 ? 5.132 0.084 -3.620 1.00 98.00 115 ARG A O 1
ATOM 930 N N . LEU A 1 116 ? 5.883 1.276 -5.378 1.00 98.00 116 LEU A N 1
ATOM 931 C CA . LEU A 1 116 ? 7.204 0.672 -5.449 1.00 98.00 116 LEU A CA 1
ATOM 932 C C . LEU A 1 116 ? 8.257 1.607 -4.862 1.00 98.00 116 LEU A C 1
ATOM 934 O O . LEU A 1 116 ? 8.198 2.820 -5.060 1.00 98.00 116 LEU A O 1
ATOM 938 N N . LYS A 1 117 ? 9.255 1.020 -4.204 1.00 97.25 117 LYS A N 1
ATOM 939 C CA . LYS A 1 117 ? 10.483 1.699 -3.782 1.00 97.25 117 LYS A CA 1
ATOM 940 C C . LYS A 1 117 ? 11.694 1.089 -4.481 1.00 97.25 117 LYS A C 1
ATOM 942 O O . LYS A 1 117 ? 11.748 -0.118 -4.728 1.00 97.25 117 LYS A O 1
ATOM 947 N N . GLY A 1 118 ? 12.683 1.929 -4.753 1.00 94.50 118 GLY A N 1
ATOM 948 C CA . GLY A 1 118 ? 13.944 1.546 -5.378 1.00 94.50 118 GLY A CA 1
ATOM 949 C C . GLY A 1 118 ? 14.382 2.552 -6.433 1.00 94.50 118 GLY A C 1
ATOM 950 O O . GLY A 1 118 ? 13.718 3.563 -6.663 1.00 94.50 118 GLY A O 1
ATOM 951 N N . ASP A 1 119 ? 15.503 2.252 -7.077 1.00 90.25 119 ASP A N 1
ATOM 952 C CA . ASP A 1 119 ? 16.063 3.110 -8.113 1.00 90.25 119 ASP A CA 1
ATOM 953 C C . ASP A 1 119 ? 15.390 2.820 -9.454 1.00 90.25 119 ASP A C 1
ATOM 955 O O . ASP A 1 119 ? 15.525 1.728 -10.014 1.00 90.25 119 ASP A O 1
ATOM 959 N N . LEU A 1 120 ? 14.676 3.812 -9.985 1.00 88.38 120 LEU A N 1
ATOM 960 C CA . LEU A 1 120 ? 14.112 3.726 -11.324 1.00 88.38 120 LEU A CA 1
ATOM 961 C C . LEU A 1 120 ? 15.237 3.803 -12.363 1.00 88.38 120 LEU A C 1
ATOM 963 O O . LEU A 1 120 ? 16.013 4.761 -12.389 1.00 88.38 120 LEU A O 1
ATOM 967 N N . LYS A 1 121 ? 15.318 2.813 -13.256 1.00 87.56 121 LYS A N 1
ATOM 968 C CA . LYS A 1 121 ? 16.315 2.829 -14.331 1.00 87.56 121 LYS A CA 1
ATOM 969 C C . LYS A 1 121 ? 15.873 3.761 -15.460 1.00 87.56 121 LYS A C 1
ATOM 971 O O . LYS A 1 121 ? 14.737 3.702 -15.932 1.00 87.56 121 LYS A O 1
ATOM 976 N N . LEU A 1 1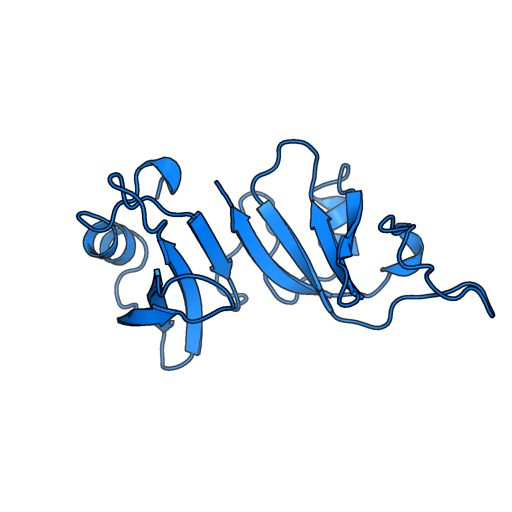22 ? 16.809 4.574 -15.939 1.00 82.50 122 LEU A N 1
ATOM 977 C CA . LEU A 1 122 ? 16.630 5.497 -17.059 1.00 82.50 122 LEU A CA 1
ATOM 978 C C . LEU A 1 122 ? 17.687 5.200 -18.133 1.00 82.50 122 LEU A C 1
ATOM 980 O O . LEU A 1 122 ? 18.825 4.849 -17.814 1.00 82.50 122 LEU A O 1
ATOM 984 N N . LEU A 1 123 ? 17.320 5.312 -19.412 1.00 72.12 123 LEU A N 1
ATOM 985 C CA . LEU A 1 123 ? 18.268 5.194 -20.527 1.00 72.12 123 LEU A CA 1
ATOM 986 C C . LEU A 1 123 ? 18.976 6.542 -20.730 1.00 72.12 123 LEU A C 1
ATOM 988 O O . LEU A 1 123 ? 18.390 7.436 -21.333 1.00 72.12 123 LEU A O 1
ATOM 992 N N . ASN A 1 124 ? 20.224 6.681 -20.261 1.00 68.44 124 ASN A N 1
ATOM 993 C CA . ASN A 1 124 ? 21.043 7.911 -20.342 1.00 68.44 124 ASN A CA 1
ATOM 994 C C . ASN A 1 124 ? 20.235 9.200 -20.043 1.00 68.44 124 ASN A C 1
ATOM 996 O O . ASN A 1 124 ? 19.288 9.121 -19.269 1.00 68.44 124 ASN A O 1
ATOM 1000 N N . ASP A 1 125 ? 20.596 10.365 -20.602 1.00 59.69 125 ASP A N 1
ATOM 1001 C CA . ASP A 1 125 ? 20.026 11.710 -20.335 1.00 59.69 125 ASP A CA 1
ATOM 1002 C C . ASP A 1 125 ? 18.505 11.874 -20.596 1.00 59.69 125 ASP A C 1
ATOM 1004 O O . ASP A 1 125 ? 18.000 12.990 -20.716 1.00 59.69 125 ASP A O 1
ATOM 1008 N N . SER A 1 126 ? 17.748 10.779 -20.697 1.00 58.34 126 SER A N 1
ATOM 1009 C CA . SER A 1 126 ? 16.290 10.771 -20.695 1.00 58.34 126 SER A CA 1
ATOM 1010 C C . SER A 1 126 ? 15.784 11.259 -19.340 1.00 58.34 126 SER A C 1
ATOM 1012 O O . SER A 1 126 ? 15.597 10.490 -18.397 1.00 58.34 126 SER A O 1
ATOM 1014 N N . THR A 1 127 ? 15.555 12.562 -19.232 1.00 59.50 127 THR A N 1
ATOM 1015 C CA . THR A 1 127 ? 14.712 13.117 -18.178 1.00 59.50 127 THR A CA 1
ATOM 1016 C C . THR A 1 127 ? 13.310 12.542 -18.338 1.00 59.50 127 THR A C 1
ATOM 1018 O O . THR A 1 127 ? 12.742 12.641 -19.426 1.00 59.50 127 THR A O 1
ATOM 1021 N N . LEU A 1 128 ? 12.742 11.976 -17.269 1.00 61.31 128 LEU A N 1
ATOM 1022 C CA . LEU A 1 128 ? 11.298 11.764 -17.195 1.00 61.31 128 LEU A CA 1
ATOM 1023 C C . LEU A 1 128 ? 10.631 13.114 -17.447 1.00 61.31 128 LEU A C 1
ATOM 1025 O O . LEU A 1 128 ? 10.763 14.045 -16.649 1.00 61.31 128 LEU A O 1
ATOM 1029 N N . VAL A 1 129 ? 9.981 13.245 -18.595 1.00 60.38 129 VAL A N 1
ATOM 1030 C CA . VAL A 1 129 ? 9.171 14.420 -18.886 1.00 60.38 129 VAL A CA 1
ATOM 1031 C C . VAL A 1 129 ? 7.876 14.220 -18.115 1.00 60.38 129 VAL A C 1
ATOM 1033 O O . VAL A 1 129 ? 7.289 13.148 -18.196 1.00 60.38 129 VAL A O 1
ATOM 1036 N N . ALA A 1 130 ? 7.419 15.233 -17.378 1.00 56.12 130 ALA A N 1
ATOM 1037 C CA . ALA A 1 130 ? 6.215 15.148 -16.541 1.00 56.12 130 ALA A CA 1
ATOM 1038 C C . ALA A 1 130 ? 4.931 14.752 -17.308 1.00 56.12 130 ALA A C 1
ATOM 1040 O O . ALA A 1 130 ? 3.907 14.480 -16.694 1.00 56.12 130 ALA A O 1
ATOM 1041 N N . GLU A 1 131 ? 4.979 14.750 -18.640 1.00 61.88 131 GLU A N 1
ATOM 1042 C CA . GLU A 1 131 ? 3.892 14.347 -19.532 1.00 61.88 131 GLU A CA 1
ATOM 1043 C C . GLU A 1 131 ? 3.851 12.828 -19.779 1.00 61.88 131 GLU A C 1
ATOM 1045 O O . GLU A 1 131 ? 2.799 12.304 -20.143 1.00 61.88 131 GLU A O 1
ATOM 1050 N N . ASP A 1 132 ? 4.963 12.114 -19.564 1.00 68.56 132 ASP A N 1
ATOM 1051 C CA . ASP A 1 132 ? 5.032 10.659 -19.688 1.00 68.56 132 ASP A CA 1
ATOM 1052 C C . ASP A 1 132 ? 4.979 10.009 -18.303 1.00 68.56 132 ASP A C 1
ATOM 1054 O O . ASP A 1 132 ? 5.989 9.819 -17.625 1.00 68.56 132 ASP A O 1
ATOM 1058 N N . PHE A 1 133 ? 3.760 9.681 -17.876 1.00 82.88 133 PHE A N 1
ATOM 1059 C CA . PHE A 1 133 ? 3.525 8.914 -16.655 1.00 82.88 133 PHE A CA 1
ATOM 1060 C C . PHE A 1 133 ? 3.731 7.414 -16.855 1.00 82.88 133 PHE A C 1
ATOM 1062 O O . PHE A 1 133 ? 3.555 6.663 -15.903 1.00 82.88 133 PHE A O 1
ATOM 1069 N N . SER A 1 134 ? 4.036 6.934 -18.062 1.00 86.69 134 SER A N 1
ATOM 1070 C CA . SER A 1 134 ? 4.197 5.503 -18.296 1.00 86.69 134 SER A CA 1
ATOM 1071 C C . SER A 1 134 ? 5.578 5.022 -17.854 1.00 86.69 134 SER A C 1
ATOM 1073 O O . SER A 1 134 ? 6.584 5.713 -17.996 1.00 86.69 134 SER A O 1
ATOM 1075 N N . VAL A 1 135 ? 5.632 3.815 -17.292 1.00 88.38 135 VAL A N 1
ATOM 1076 C CA . VAL A 1 135 ? 6.888 3.184 -16.882 1.00 88.38 135 VAL A CA 1
ATOM 1077 C C . VAL A 1 135 ? 6.985 1.815 -17.539 1.00 88.38 135 VAL A C 1
ATOM 1079 O O . VAL A 1 135 ? 6.061 1.003 -17.485 1.00 88.38 135 VAL A O 1
ATOM 1082 N N . ALA A 1 136 ? 8.116 1.530 -18.175 1.00 90.75 136 ALA A N 1
ATOM 1083 C CA . ALA A 1 136 ? 8.371 0.212 -18.731 1.00 90.75 136 ALA A CA 1
ATOM 1084 C C . ALA A 1 136 ? 8.852 -0.757 -17.641 1.00 90.75 136 ALA A C 1
ATOM 1086 O O . ALA A 1 136 ? 9.603 -0.389 -16.742 1.00 90.75 136 ALA A O 1
ATOM 1087 N N . GLN A 1 137 ? 8.491 -2.037 -17.761 1.00 90.94 137 GLN A N 1
ATOM 1088 C CA . GLN A 1 137 ? 8.839 -3.064 -16.770 1.00 90.94 137 GLN A CA 1
ATOM 1089 C C . GLN A 1 137 ? 10.349 -3.149 -16.478 1.00 90.94 137 GLN A C 1
ATOM 1091 O O . GLN A 1 137 ? 10.747 -3.304 -15.328 1.00 90.94 137 GLN A O 1
ATOM 1096 N N . TRP A 1 138 ? 11.205 -3.012 -17.497 1.00 92.31 138 TRP A N 1
ATOM 1097 C CA . TRP A 1 138 ? 12.660 -3.073 -17.308 1.00 92.31 138 TRP A CA 1
ATOM 1098 C C . TRP A 1 138 ? 13.187 -1.948 -16.397 1.00 92.31 138 TRP A C 1
ATOM 1100 O O . TRP A 1 138 ? 14.246 -2.095 -15.784 1.00 92.31 138 TRP A O 1
ATOM 1110 N N . GLN A 1 139 ? 12.451 -0.834 -16.285 1.00 92.00 139 GLN A N 1
ATOM 1111 C CA . GLN A 1 139 ? 12.827 0.318 -15.463 1.00 92.00 139 GLN A CA 1
ATOM 1112 C C . GLN A 1 139 ? 12.647 0.065 -13.973 1.00 92.00 139 GLN A C 1
ATOM 1114 O O . GLN A 1 139 ? 13.356 0.665 -13.170 1.00 92.00 139 GLN A O 1
ATOM 1119 N N . VAL A 1 140 ? 11.717 -0.820 -13.617 1.00 94.44 140 VAL A N 1
ATOM 1120 C CA . VAL A 1 140 ? 11.368 -1.131 -12.226 1.00 94.44 140 VAL A CA 1
ATOM 1121 C C . VAL A 1 140 ? 11.994 -2.430 -11.740 1.00 94.44 140 VAL A C 1
ATOM 1123 O O . VAL A 1 140 ? 11.783 -2.822 -10.600 1.00 94.44 140 VAL A O 1
ATOM 1126 N N . GLU A 1 141 ? 12.766 -3.115 -12.583 1.00 91.94 141 GLU A N 1
ATOM 1127 C CA . GLU A 1 141 ? 13.470 -4.334 -12.192 1.00 91.94 141 GLU A CA 1
ATOM 1128 C C . GLU A 1 141 ? 14.269 -4.125 -10.900 1.00 91.94 141 GLU A C 1
ATOM 1130 O O . GLU A 1 141 ? 15.062 -3.183 -10.804 1.00 91.94 141 GLU A O 1
ATOM 1135 N N . LYS A 1 142 ? 14.136 -5.071 -9.963 1.00 93.88 142 LYS A N 1
ATOM 1136 C CA . LYS A 1 142 ? 14.696 -5.054 -8.599 1.00 93.88 142 LYS A CA 1
ATOM 1137 C C . LYS A 1 142 ? 14.019 -4.104 -7.607 1.00 93.88 142 LYS A C 1
ATOM 1139 O O . LYS A 1 142 ? 14.454 -4.070 -6.458 1.00 93.88 142 LYS A O 1
ATOM 1144 N N . MET A 1 143 ? 12.985 -3.360 -8.000 1.00 97.69 143 MET A N 1
ATOM 1145 C CA . MET A 1 143 ? 12.176 -2.611 -7.038 1.00 97.69 143 MET A CA 1
ATOM 1146 C C . MET A 1 143 ? 11.384 -3.556 -6.128 1.00 97.69 143 MET A C 1
ATOM 1148 O O . MET A 1 143 ? 11.097 -4.709 -6.466 1.00 97.69 143 MET A O 1
ATOM 1152 N N . GLU A 1 144 ? 11.002 -3.038 -4.968 1.00 98.25 144 GLU A N 1
ATOM 1153 C CA . GLU A 1 144 ? 10.195 -3.739 -3.973 1.00 98.25 144 GLU A CA 1
ATOM 1154 C C . GLU A 1 144 ? 8.863 -3.028 -3.760 1.00 98.25 144 GLU A C 1
ATOM 1156 O O . GLU A 1 144 ? 8.754 -1.815 -3.946 1.00 98.25 144 GLU A O 1
ATOM 1161 N N . ILE A 1 145 ? 7.858 -3.775 -3.308 1.00 98.31 145 ILE A N 1
ATOM 1162 C CA . ILE A 1 145 ? 6.593 -3.212 -2.847 1.00 98.31 145 ILE A CA 1
ATOM 1163 C C . ILE A 1 145 ? 6.859 -2.420 -1.560 1.00 98.31 145 ILE A C 1
ATOM 1165 O O . ILE A 1 145 ? 7.231 -2.993 -0.535 1.00 98.31 145 ILE A O 1
ATOM 1169 N N . GLU A 1 146 ? 6.669 -1.104 -1.615 1.00 98.12 146 GLU A N 1
ATOM 1170 C CA . GLU A 1 146 ? 6.683 -0.216 -0.450 1.00 98.12 146 GLU A CA 1
ATOM 1171 C C . GLU A 1 146 ? 5.345 -0.283 0.287 1.00 98.12 146 GLU A C 1
ATOM 1173 O O . GLU A 1 146 ? 5.323 -0.480 1.496 1.00 98.12 146 GLU A O 1
ATOM 1178 N N . TYR A 1 147 ? 4.240 -0.201 -0.462 1.00 97.62 147 TYR A N 1
ATOM 1179 C CA . TYR A 1 147 ? 2.882 -0.268 0.074 1.00 97.62 147 TYR A CA 1
ATOM 1180 C C . TYR A 1 147 ? 1.976 -1.103 -0.828 1.00 97.62 147 TYR A C 1
ATOM 1182 O O . TYR A 1 147 ? 2.076 -1.025 -2.059 1.00 97.62 147 TYR A O 1
ATOM 1190 N N . LEU A 1 148 ? 1.031 -1.825 -0.220 1.00 97.75 148 LEU A N 1
ATOM 1191 C CA . LEU A 1 148 ? -0.192 -2.216 -0.922 1.00 97.75 148 LEU A CA 1
ATOM 1192 C C . LEU A 1 148 ? -1.274 -1.182 -0.649 1.00 97.75 148 LEU A C 1
ATOM 1194 O O . LEU A 1 148 ? -1.487 -0.779 0.489 1.00 97.75 148 LEU A O 1
ATOM 1198 N N . ILE A 1 149 ? -1.985 -0.791 -1.695 1.00 97.62 149 ILE A N 1
ATOM 1199 C CA . ILE A 1 149 ? -3.047 0.199 -1.625 1.00 97.62 149 ILE A CA 1
ATOM 1200 C C . ILE A 1 149 ? -4.298 -0.433 -2.222 1.00 97.62 149 ILE A C 1
ATOM 1202 O O . ILE A 1 149 ? -4.291 -0.883 -3.368 1.00 97.62 149 ILE A O 1
ATOM 1206 N N . TRP A 1 150 ? -5.381 -0.461 -1.455 1.00 95.88 150 TRP A N 1
ATOM 1207 C CA . TRP A 1 150 ? -6.716 -0.745 -1.965 1.00 95.88 150 TRP A CA 1
ATOM 1208 C C . TRP A 1 150 ? -7.490 0.566 -2.098 1.00 95.88 150 TRP A C 1
ATOM 1210 O O . TRP A 1 150 ? -7.450 1.380 -1.178 1.00 95.88 150 TRP A O 1
ATOM 1220 N N . ARG A 1 151 ? -8.190 0.780 -3.216 1.00 91.44 151 ARG A N 1
ATOM 1221 C CA . ARG A 1 151 ? -9.051 1.957 -3.443 1.00 91.44 151 ARG A CA 1
ATOM 1222 C C . ARG A 1 151 ? -10.420 1.554 -3.986 1.00 91.44 151 ARG A C 1
ATOM 1224 O O . ARG A 1 151 ? -10.506 0.581 -4.738 1.00 91.44 151 ARG A O 1
ATOM 1231 N N . GLU A 1 152 ? -11.466 2.286 -3.603 1.00 83.50 152 GLU A N 1
ATOM 1232 C CA . GLU A 1 152 ? -12.847 2.074 -4.083 1.00 83.50 152 GLU A CA 1
ATOM 1233 C C . GLU A 1 152 ? -13.040 2.418 -5.567 1.00 83.50 152 GLU A C 1
ATOM 1235 O O . GLU A 1 152 ? -12.569 3.493 -6.001 1.00 83.50 152 GLU A O 1
#

Organism: NCBI:txid1239962

Radius of gyration: 16.82 Å; chains: 1; bounding box: 44×34×40 Å

pLDDT: mean 89.88, std 9.44, range [56.12, 98.31]

Foldseek 3Di:
DPQQPDAPVCPVVVCCVVPPQWDKDWDWDDDPDDIWIKIFTHDPPHTAKMWTFDPDPRRGTFKMKGQDQVDADPLRAGFFAWVVSVCVSPVQWWWFAALVRFIKIDHVVAQKIFTWDDQFDDDPPPDPDNVGRGHDPVRRHRITGRIIMGGD